Protein AF-A0A521GLC8-F1 (afdb_monomer)

Secondary structure (DSSP, 8-state):
----S---B-TT-PBP-HHHHHHHHHHHHHHHHHHHTT--GGGSPPHHHHHHHHHHHHH-SHHHHHHHHHHHHTTT-GGGGTT--HHHHHHT-

Sequence (93 aa):
MITPEAIISDADGTLVDTLHLIRHGQYETAMTYLTQKGVDPVHVPDYETYEALLNQTVGGSARDTLEKTVTLLYRDQPHHLQGLDFDELHEIS

pLDDT: mean 81.32, std 14.33, range [35.38, 96.56]

Foldseek 3Di:
DDDPPDFDADPVRHGDPVVVVVLVVVLVVVLVVVVVVVDDSVPRDDSVVSVVVVCCVVCPPVLVNQVVVVCVVCVVPCVVVPPDDSVVVSVVD

Structure (mmCIF, N/CA/C/O backbone):
data_AF-A0A521GLC8-F1
#
_entry.id   AF-A0A521GLC8-F1
#
loop_
_atom_site.group_PDB
_atom_site.id
_atom_site.type_symbol
_atom_site.label_atom_id
_atom_site.label_alt_id
_atom_site.label_comp_id
_atom_site.label_asym_id
_atom_site.label_entity_id
_atom_site.label_seq_id
_atom_site.pdbx_PDB_ins_code
_atom_site.Cartn_x
_atom_site.Cartn_y
_atom_site.Cartn_z
_atom_site.occupancy
_atom_site.B_iso_or_equiv
_atom_site.auth_seq_id
_atom_site.auth_comp_id
_atom_site.auth_asym_id
_atom_site.auth_atom_id
_atom_site.pdbx_PDB_model_num
ATOM 1 N N . MET A 1 1 ? 9.210 14.360 -15.085 1.00 38.75 1 MET A N 1
ATOM 2 C CA . MET A 1 1 ? 8.034 15.104 -14.585 1.00 38.75 1 MET A CA 1
ATOM 3 C C . MET A 1 1 ? 6.835 14.208 -14.848 1.00 38.75 1 MET A C 1
ATOM 5 O O . MET A 1 1 ? 6.524 14.001 -16.011 1.00 38.75 1 MET A O 1
ATOM 9 N N . ILE A 1 2 ? 6.273 13.563 -13.823 1.00 41.62 2 ILE A N 1
ATOM 10 C CA . ILE A 1 2 ? 5.078 12.722 -13.998 1.00 41.62 2 ILE A CA 1
ATOM 11 C C . ILE A 1 2 ? 3.882 13.669 -14.058 1.00 41.62 2 ILE A C 1
ATOM 13 O O . ILE A 1 2 ? 3.693 14.476 -13.149 1.00 41.62 2 ILE A O 1
ATOM 17 N N . THR A 1 3 ? 3.127 13.624 -15.150 1.00 35.38 3 THR A N 1
ATOM 18 C CA . THR A 1 3 ? 1.893 14.397 -15.299 1.00 35.38 3 THR A CA 1
ATOM 19 C C . THR A 1 3 ? 0.755 13.532 -14.761 1.00 35.38 3 THR A C 1
ATOM 21 O O . THR A 1 3 ? 0.538 12.455 -15.311 1.00 35.38 3 THR A O 1
ATOM 24 N N . PRO A 1 4 ? 0.064 13.925 -13.678 1.00 48.69 4 PRO A N 1
ATOM 25 C CA . PRO A 1 4 ? -1.057 13.139 -13.177 1.00 48.69 4 PRO A CA 1
ATOM 26 C C . PRO A 1 4 ? -2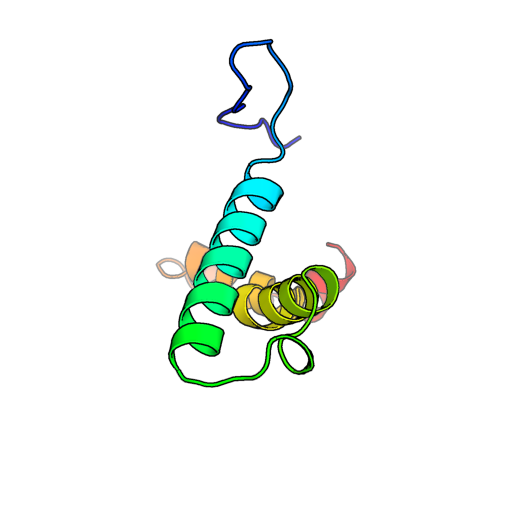.156 13.071 -14.247 1.00 48.69 4 PRO A C 1
ATOM 28 O O . PRO A 1 4 ? -2.614 14.103 -14.734 1.00 48.69 4 PRO A O 1
ATOM 31 N N . GLU A 1 5 ? -2.550 11.853 -14.628 1.00 53.03 5 GLU A N 1
ATOM 32 C CA . GLU A 1 5 ? -3.550 11.601 -15.680 1.00 53.03 5 GLU A CA 1
ATOM 33 C C . GLU A 1 5 ? -4.981 11.933 -15.224 1.00 53.03 5 GLU A C 1
ATOM 35 O O . GLU A 1 5 ? -5.852 12.195 -16.052 1.00 53.03 5 GLU A O 1
ATOM 40 N N . ALA A 1 6 ? -5.220 11.975 -13.908 1.00 54.91 6 ALA A N 1
ATOM 41 C CA . ALA A 1 6 ? -6.478 12.405 -13.315 1.00 54.91 6 ALA A CA 1
ATOM 42 C C . ALA A 1 6 ? -6.261 13.015 -11.921 1.00 54.91 6 ALA A C 1
ATOM 44 O O . ALA A 1 6 ? -5.390 12.585 -11.166 1.00 54.91 6 ALA A O 1
ATOM 45 N N . ILE A 1 7 ? -7.091 14.002 -11.582 1.00 58.34 7 ILE A N 1
ATOM 46 C CA . ILE A 1 7 ? -7.205 14.597 -10.249 1.00 58.34 7 ILE A CA 1
ATOM 47 C C . ILE A 1 7 ? -8.635 14.340 -9.779 1.00 58.34 7 ILE A C 1
ATOM 49 O O . ILE A 1 7 ? -9.579 14.718 -10.472 1.00 58.34 7 ILE A O 1
ATOM 53 N N . ILE A 1 8 ? -8.798 13.698 -8.624 1.00 60.91 8 ILE A N 1
ATOM 54 C CA . ILE A 1 8 ? -10.107 13.524 -7.991 1.00 60.91 8 ILE A CA 1
ATOM 55 C C . ILE A 1 8 ? -10.237 14.608 -6.927 1.00 60.91 8 ILE A C 1
ATOM 57 O O . ILE A 1 8 ? -9.396 14.713 -6.032 1.00 60.91 8 ILE A O 1
ATOM 61 N N . SER A 1 9 ? -11.272 15.436 -7.054 1.00 56.25 9 SER A N 1
ATOM 62 C CA . SER A 1 9 ? -11.627 16.432 -6.050 1.00 56.25 9 SER A CA 1
ATOM 63 C C . SER A 1 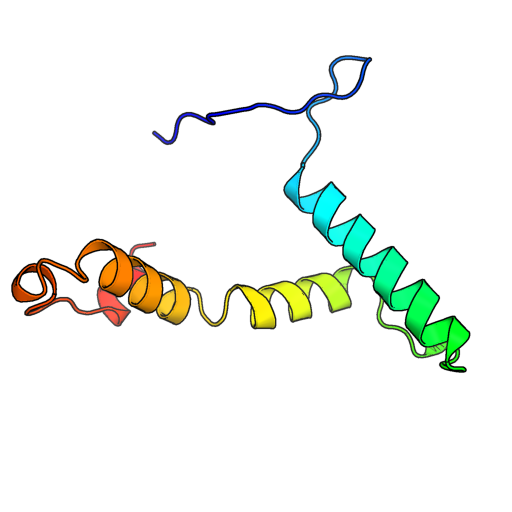9 ? -12.995 16.132 -5.456 1.00 56.25 9 SER A C 1
ATOM 65 O O . SER A 1 9 ? -13.862 15.580 -6.137 1.00 56.25 9 SER A O 1
ATOM 67 N N . ASP A 1 10 ? -13.200 16.539 -4.207 1.00 64.69 10 ASP A N 1
ATOM 68 C CA . ASP A 1 10 ? -14.541 16.615 -3.636 1.00 64.69 10 ASP A CA 1
ATOM 69 C C . ASP A 1 10 ? -15.348 17.733 -4.333 1.00 64.69 10 ASP A C 1
ATOM 71 O O . ASP A 1 10 ? -14.803 18.544 -5.095 1.00 64.69 10 ASP A O 1
ATOM 75 N N . ALA A 1 11 ? -16.661 17.769 -4.105 1.00 64.88 11 ALA A N 1
ATOM 76 C CA . ALA A 1 11 ? -17.595 18.721 -4.703 1.00 64.88 11 ALA A CA 1
ATOM 77 C C . ALA A 1 11 ? -17.262 20.192 -4.386 1.00 64.88 11 ALA A C 1
ATOM 79 O O . ALA A 1 11 ? -17.702 21.087 -5.108 1.00 64.88 11 ALA A O 1
ATOM 80 N N . ASP A 1 12 ? -16.480 20.445 -3.333 1.00 71.25 12 ASP A N 1
ATOM 81 C CA . ASP A 1 12 ? -15.984 21.767 -2.941 1.00 71.25 12 ASP A CA 1
ATOM 82 C C . ASP A 1 12 ? -14.615 22.134 -3.554 1.00 71.25 12 ASP A C 1
ATOM 84 O O . ASP A 1 12 ? -14.101 23.228 -3.318 1.00 71.25 12 ASP A O 1
ATOM 88 N N . GLY A 1 13 ? -14.039 21.253 -4.379 1.00 56.12 13 GLY A N 1
ATOM 89 C CA . GLY A 1 13 ? -12.746 21.450 -5.033 1.00 56.12 13 GLY A CA 1
ATOM 9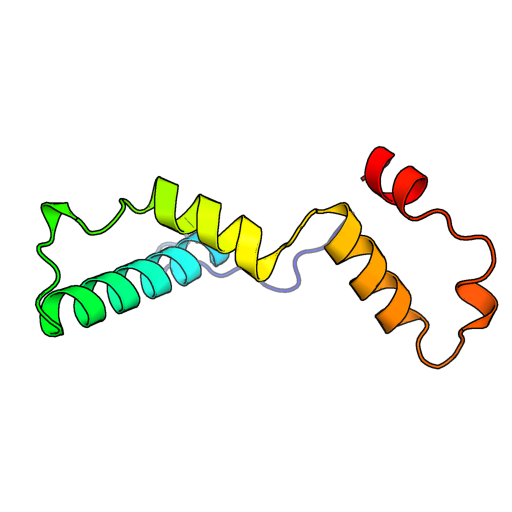0 C C . GLY A 1 13 ? -11.538 20.992 -4.212 1.00 56.12 13 GLY A C 1
ATOM 91 O O . GLY A 1 13 ? -10.405 21.191 -4.657 1.00 56.12 13 GLY A O 1
ATOM 92 N N . THR A 1 14 ? -11.741 20.359 -3.053 1.00 72.25 14 THR A N 1
ATOM 93 C CA . THR A 1 14 ? -10.650 19.788 -2.254 1.00 72.25 14 THR A CA 1
ATOM 94 C C . THR A 1 14 ? -9.985 18.649 -3.010 1.00 72.25 14 THR A C 1
ATOM 96 O O . THR A 1 14 ? -10.648 17.686 -3.388 1.00 72.25 14 THR A O 1
ATOM 99 N N . LEU A 1 15 ? -8.670 18.742 -3.228 1.00 64.56 15 LEU A N 1
ATOM 100 C CA . LEU A 1 15 ? -7.881 17.646 -3.790 1.00 64.56 15 LEU A CA 1
ATOM 101 C C . LEU A 1 15 ? -7.930 16.464 -2.822 1.00 64.56 15 LEU A C 1
ATOM 103 O O . LEU A 1 15 ? -7.456 16.566 -1.691 1.00 64.56 15 LEU A O 1
ATOM 107 N N . VAL A 1 16 ? -8.506 15.352 -3.266 1.00 63.91 16 VAL A N 1
ATOM 108 C CA . VAL A 1 16 ? -8.609 14.150 -2.446 1.00 63.91 16 VAL A CA 1
ATOM 109 C C . VAL A 1 16 ? -7.381 13.301 -2.714 1.00 63.91 16 VAL A C 1
ATOM 111 O O . VAL A 1 16 ? -7.149 12.868 -3.848 1.00 63.91 16 VAL A O 1
ATOM 114 N N . ASP A 1 17 ? -6.610 13.025 -1.663 1.00 72.62 17 ASP A N 1
ATOM 115 C CA . ASP A 1 17 ? -5.632 11.944 -1.699 1.00 72.62 17 ASP A CA 1
ATOM 116 C C . ASP A 1 17 ? -6.392 10.626 -1.899 1.00 72.62 17 ASP A C 1
ATOM 118 O O . ASP A 1 17 ? -6.920 10.003 -0.977 1.00 72.62 17 ASP A O 1
ATOM 122 N N . THR A 1 18 ? -6.522 10.251 -3.168 1.00 70.81 18 THR A N 1
ATOM 123 C CA . THR A 1 18 ? -7.346 9.125 -3.603 1.00 70.81 18 THR A CA 1
ATOM 124 C C . THR A 1 18 ? -6.775 7.815 -3.074 1.00 70.81 18 THR A C 1
ATOM 126 O O . THR A 1 18 ? -7.527 6.904 -2.732 1.00 70.81 18 THR A O 1
ATOM 129 N N . LEU A 1 19 ? -5.447 7.726 -2.971 1.00 72.12 19 LEU A N 1
ATOM 130 C CA . LEU A 1 19 ? -4.762 6.569 -2.410 1.00 72.12 19 LEU A CA 1
ATOM 131 C C . LEU A 1 19 ? -5.096 6.430 -0.930 1.00 72.12 19 LEU A C 1
ATOM 133 O O . LEU A 1 19 ? -5.506 5.347 -0.512 1.00 72.12 19 LEU A O 1
ATOM 137 N N . HIS A 1 20 ? -5.005 7.521 -0.170 1.00 76.81 20 HIS A N 1
ATOM 138 C CA . HIS A 1 20 ? -5.408 7.533 1.231 1.00 76.81 20 HIS A CA 1
ATOM 139 C C . HIS A 1 20 ? -6.880 7.125 1.404 1.00 76.81 20 HIS A C 1
ATOM 141 O O . HIS A 1 20 ? -7.182 6.236 2.197 1.00 76.81 20 HIS A O 1
ATOM 147 N N . LEU A 1 21 ? -7.797 7.683 0.604 1.00 77.44 21 LEU A N 1
ATOM 148 C CA . LEU A 1 21 ? -9.228 7.361 0.675 1.00 77.44 21 LEU A CA 1
ATOM 149 C C . LEU A 1 21 ? -9.514 5.875 0.390 1.00 77.44 21 LEU A C 1
ATOM 151 O O . LEU A 1 21 ? -10.272 5.232 1.118 1.00 77.44 21 LEU A O 1
ATOM 155 N N . ILE A 1 22 ? -8.897 5.311 -0.654 1.00 79.62 22 ILE A N 1
ATOM 156 C CA . ILE A 1 22 ? -9.057 3.893 -1.010 1.00 79.62 22 ILE A CA 1
ATOM 157 C C . ILE A 1 22 ? -8.544 2.999 0.121 1.00 79.62 22 ILE A C 1
ATOM 159 O O . ILE A 1 22 ? -9.240 2.066 0.528 1.00 79.62 22 ILE A O 1
ATOM 163 N N . ARG A 1 23 ? -7.348 3.286 0.647 1.00 84.00 23 ARG A N 1
ATOM 164 C CA . ARG A 1 23 ? -6.727 2.504 1.726 1.00 84.00 23 ARG A CA 1
ATOM 165 C C . ARG A 1 23 ? -7.542 2.568 3.011 1.00 84.00 23 ARG A C 1
ATOM 167 O O . ARG A 1 23 ? -7.773 1.536 3.638 1.00 84.00 23 ARG A O 1
ATOM 174 N N . HIS A 1 24 ? -8.050 3.745 3.361 1.00 86.69 24 HIS A N 1
ATOM 175 C CA . HIS A 1 24 ? -8.917 3.914 4.522 1.00 86.69 24 HIS A CA 1
ATOM 176 C C . HIS A 1 24 ? -10.250 3.168 4.354 1.00 86.69 24 HIS A C 1
ATOM 178 O O . HIS A 1 24 ? -10.728 2.529 5.289 1.00 86.69 24 HIS A O 1
ATOM 184 N N . GLY A 1 25 ? -10.832 3.154 3.151 1.00 86.44 25 GLY A N 1
ATOM 185 C CA . GLY A 1 25 ? -12.015 2.336 2.857 1.00 86.44 25 GLY A CA 1
ATOM 186 C C . GLY A 1 25 ? -11.760 0.827 2.991 1.00 86.44 25 GLY A C 1
ATOM 187 O O . GLY A 1 25 ? -12.609 0.090 3.503 1.00 86.44 25 GLY A O 1
ATOM 188 N N . GLN A 1 26 ? -10.581 0.352 2.573 1.00 89.19 26 GLN A N 1
ATOM 189 C CA . GLN A 1 26 ? -10.159 -1.043 2.754 1.00 89.19 26 GLN A CA 1
ATOM 190 C C . GLN A 1 26 ? -9.991 -1.403 4.235 1.00 89.19 26 GLN A C 1
ATOM 192 O O . GLN A 1 26 ? -10.460 -2.464 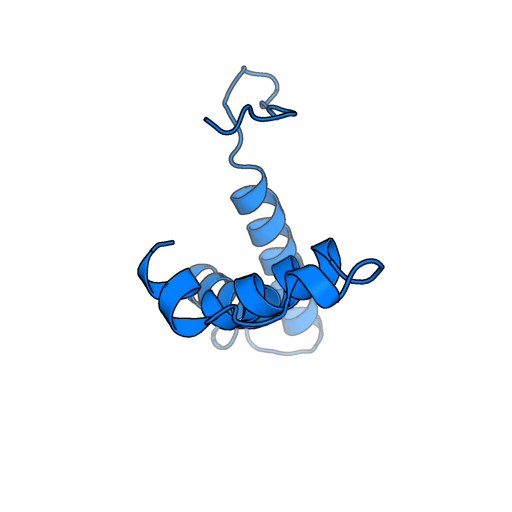4.654 1.00 89.19 26 GLN A O 1
ATOM 197 N N . TYR A 1 27 ? -9.387 -0.510 5.023 1.00 93.31 27 TYR A N 1
ATOM 198 C CA . TYR A 1 27 ? -9.251 -0.658 6.472 1.00 93.31 27 TYR A CA 1
ATOM 199 C C . TYR A 1 27 ? -10.613 -0.802 7.165 1.00 93.31 27 TYR A C 1
ATOM 201 O O . TYR A 1 27 ? -10.849 -1.800 7.845 1.00 93.31 27 TYR A O 1
ATOM 209 N N . GLU A 1 28 ? -11.546 0.123 6.923 1.00 93.56 28 GLU A N 1
ATOM 210 C CA . GLU A 1 28 ? -12.892 0.093 7.521 1.00 93.56 28 GLU A CA 1
ATOM 211 C C . GLU A 1 28 ? -13.652 -1.193 7.168 1.00 93.56 28 GLU A C 1
ATOM 213 O O . GLU A 1 28 ? -14.305 -1.815 8.013 1.00 93.56 28 GLU A O 1
ATOM 218 N N . THR A 1 29 ? -13.519 -1.639 5.915 1.00 93.75 29 THR A N 1
ATOM 219 C CA . THR A 1 29 ? -14.110 -2.897 5.443 1.00 93.75 29 THR A CA 1
ATOM 220 C C . THR A 1 29 ? -13.522 -4.098 6.189 1.00 93.75 29 THR A C 1
ATOM 222 O O . THR A 1 29 ? -14.265 -4.975 6.639 1.00 93.75 29 THR A O 1
ATOM 225 N N . ALA A 1 30 ? -12.195 -4.139 6.350 1.00 92.25 30 ALA A N 1
AT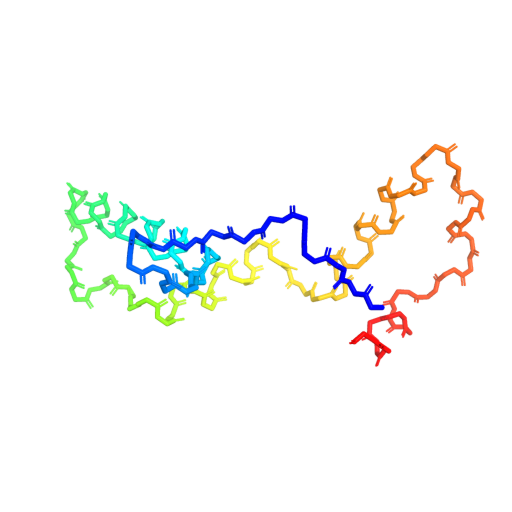OM 226 C CA . ALA A 1 30 ? -11.499 -5.212 7.052 1.00 92.25 30 ALA A CA 1
ATOM 227 C C . ALA A 1 30 ? -11.853 -5.243 8.546 1.00 92.25 30 ALA A C 1
ATOM 229 O O . ALA A 1 30 ? -12.204 -6.307 9.057 1.00 92.25 30 ALA A O 1
ATOM 230 N N . MET A 1 31 ? -11.831 -4.092 9.225 1.00 94.50 31 MET A N 1
ATOM 231 C CA . MET A 1 31 ? -12.226 -3.962 10.630 1.00 94.50 31 MET A CA 1
ATOM 232 C C . MET A 1 31 ? -13.658 -4.456 10.835 1.00 94.50 31 MET A C 1
ATOM 234 O O . MET A 1 31 ? -13.896 -5.340 11.657 1.00 94.50 31 MET A O 1
ATOM 238 N N . THR A 1 32 ? -14.598 -3.959 10.026 1.00 94.12 32 THR A N 1
ATOM 239 C CA . THR A 1 32 ? -16.009 -4.360 10.093 1.00 94.12 32 THR A CA 1
ATOM 240 C C . THR A 1 32 ? -16.162 -5.873 9.961 1.00 94.12 32 THR A C 1
ATOM 242 O O . THR A 1 32 ? -16.861 -6.504 10.756 1.00 94.12 32 THR A O 1
ATOM 245 N N . TYR A 1 33 ? -15.486 -6.476 8.983 1.00 96.12 33 TYR A N 1
ATOM 246 C CA . TYR A 1 33 ? -15.549 -7.915 8.761 1.00 96.12 33 TYR A CA 1
ATOM 247 C C . TYR A 1 33 ? -14.952 -8.719 9.926 1.00 96.12 33 TYR A C 1
ATOM 249 O O . TYR A 1 33 ? -15.560 -9.689 10.378 1.00 96.12 33 TYR A O 1
ATOM 257 N N . LEU A 1 34 ? -13.786 -8.324 10.444 1.00 95.25 34 LEU A N 1
ATOM 258 C CA . LEU A 1 34 ? -13.121 -9.013 11.556 1.00 95.25 34 LEU A CA 1
ATOM 259 C C . LEU A 1 34 ? -13.949 -8.941 12.842 1.00 95.25 34 LEU A C 1
ATOM 261 O O . LEU A 1 34 ? -14.149 -9.964 13.503 1.00 95.25 34 LEU A O 1
ATOM 265 N N . THR A 1 35 ? -14.513 -7.775 13.157 1.00 94.06 35 THR A N 1
ATOM 266 C CA . THR A 1 35 ? -15.403 -7.612 14.311 1.00 94.06 35 THR A CA 1
ATOM 267 C C . THR A 1 35 ? -16.671 -8.452 14.165 1.00 94.06 35 THR A C 1
ATOM 269 O O . THR A 1 35 ? -17.069 -9.131 15.110 1.00 94.06 35 THR A O 1
ATOM 272 N N . GLN A 1 36 ? -17.266 -8.523 12.969 1.00 95.38 36 GLN A N 1
ATOM 273 C CA . GLN A 1 36 ? -18.394 -9.429 12.697 1.00 95.38 36 GLN A CA 1
ATOM 274 C C . GLN A 1 36 ? -18.042 -10.914 12.889 1.00 95.38 36 GLN A C 1
ATOM 276 O O . GLN A 1 36 ? -18.928 -11.728 13.150 1.00 95.38 36 GLN A O 1
ATOM 281 N N . LYS A 1 37 ? -16.763 -11.288 12.766 1.00 96.56 37 LYS A N 1
ATOM 282 C CA . LYS A 1 37 ? -16.259 -12.645 13.031 1.00 96.56 37 LYS A CA 1
ATOM 283 C C . LYS A 1 37 ? -15.847 -12.878 14.486 1.00 96.56 37 LYS A C 1
ATOM 285 O O . LYS A 1 37 ? -15.379 -13.969 14.801 1.00 96.56 37 LYS A O 1
ATOM 290 N N . GLY A 1 38 ? -16.082 -11.907 15.367 1.00 96.06 38 GLY A N 1
ATOM 291 C CA . GLY A 1 38 ? -15.850 -12.030 16.804 1.00 96.06 38 GLY A CA 1
ATOM 292 C C . GLY A 1 38 ? -14.458 -11.599 17.259 1.00 96.06 38 GLY A C 1
ATOM 293 O O . GLY A 1 38 ? -14.088 -11.897 18.392 1.00 96.06 38 GLY A O 1
ATOM 294 N N . VAL A 1 39 ? -13.685 -10.912 16.412 1.00 95.25 39 VAL A N 1
ATOM 295 C CA . VAL A 1 39 ? -12.454 -10.246 16.858 1.00 95.25 39 VAL A CA 1
ATOM 296 C C . VAL A 1 39 ? -12.844 -9.019 17.680 1.00 95.25 39 VAL A C 1
ATOM 298 O O . VAL A 1 39 ? -13.567 -8.150 17.190 1.00 95.25 39 VAL A O 1
ATOM 301 N N . ASP A 1 40 ? -12.380 -8.954 18.928 1.00 94.81 40 ASP A N 1
ATOM 302 C CA . ASP A 1 40 ? -12.576 -7.774 19.773 1.00 94.81 40 ASP A CA 1
ATOM 303 C C . ASP A 1 40 ? -11.924 -6.550 19.100 1.00 94.81 40 ASP A C 1
ATOM 305 O O . ASP A 1 40 ? -10.761 -6.649 18.692 1.00 94.81 40 ASP A O 1
ATOM 309 N N . PRO A 1 41 ? -12.6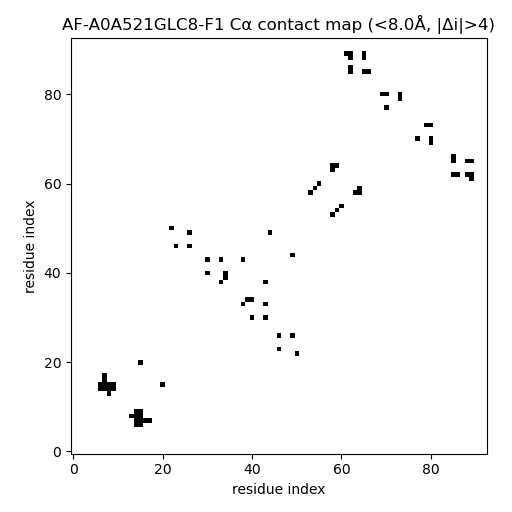27 -5.408 18.970 1.00 88.12 41 PRO A N 1
ATOM 310 C CA . PRO A 1 41 ? -12.060 -4.178 18.421 1.00 88.12 41 PRO A CA 1
ATOM 311 C C . PRO A 1 41 ? -10.718 -3.767 19.039 1.00 88.12 41 PRO A C 1
ATOM 313 O O . PRO A 1 41 ? -9.882 -3.220 18.331 1.00 88.12 41 PRO A O 1
ATOM 316 N N . VAL A 1 42 ? -10.461 -4.078 20.317 1.00 92.81 42 VAL A N 1
ATOM 317 C CA . VAL A 1 42 ? -9.174 -3.781 20.980 1.00 92.81 42 VAL A CA 1
ATOM 318 C C . VAL A 1 42 ? -7.989 -4.555 20.384 1.00 92.81 42 VAL A C 1
ATOM 320 O O . VAL A 1 42 ? -6.833 -4.199 20.600 1.00 92.81 42 VAL A O 1
ATOM 323 N N . HIS A 1 43 ? -8.267 -5.637 19.657 1.00 92.81 43 HIS A N 1
ATOM 324 C CA . HIS A 1 43 ? -7.275 -6.467 18.978 1.00 92.81 43 HIS A CA 1
ATOM 325 C C . HIS A 1 43 ? -7.178 -6.181 17.477 1.00 92.81 43 HIS A C 1
ATOM 327 O O . HIS A 1 43 ? -6.323 -6.766 16.809 1.00 92.81 43 HIS A O 1
ATOM 333 N N . VAL A 1 44 ? -8.031 -5.309 16.934 1.00 91.06 44 VAL A N 1
ATOM 334 C CA . VAL A 1 44 ? -7.891 -4.839 15.555 1.00 91.06 44 VAL A CA 1
ATOM 335 C C . VAL A 1 44 ? -6.794 -3.766 15.537 1.00 91.06 44 VAL A C 1
ATOM 337 O O . VAL A 1 44 ? -6.841 -2.851 16.359 1.00 91.06 44 VAL A O 1
ATOM 340 N N . PRO A 1 45 ? -5.782 -3.874 14.656 1.00 92.69 45 PRO A N 1
ATOM 341 C CA . PRO A 1 45 ? -4.749 -2.849 14.534 1.00 92.69 45 PRO A CA 1
ATOM 342 C C . PRO A 1 45 ? -5.363 -1.513 14.113 1.00 92.69 45 PRO A C 1
ATOM 344 O O . PRO A 1 45 ? -6.365 -1.494 13.402 1.00 92.69 45 PRO A O 1
ATOM 347 N N . ASP A 1 46 ? -4.741 -0.407 14.511 1.00 94.31 46 ASP A N 1
ATOM 348 C CA . ASP A 1 46 ? -5.114 0.914 14.010 1.00 94.31 46 ASP A CA 1
ATOM 349 C C . ASP A 1 46 ? -4.794 1.074 12.513 1.00 94.31 46 ASP A C 1
AT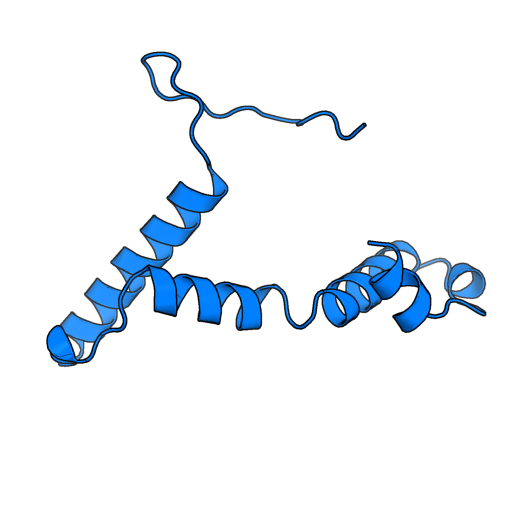OM 351 O O . ASP A 1 46 ? -4.124 0.244 11.885 1.00 94.31 46 ASP A O 1
ATOM 355 N N . TYR A 1 47 ? -5.300 2.163 11.931 1.00 91.12 47 TYR A N 1
ATOM 356 C CA . TYR A 1 47 ? -5.104 2.463 10.516 1.00 91.12 47 TYR A CA 1
ATOM 357 C C . TYR A 1 47 ? -3.618 2.575 10.142 1.00 91.12 47 TYR A C 1
ATOM 359 O O . TYR A 1 47 ? -3.215 2.053 9.107 1.00 91.12 47 TYR A O 1
ATOM 367 N N . GLU A 1 48 ? -2.793 3.200 10.984 1.00 90.81 48 GLU A N 1
ATOM 368 C CA . GLU A 1 48 ? -1.359 3.393 10.728 1.00 90.81 48 GLU A CA 1
ATOM 369 C C . GLU A 1 48 ? -0.625 2.047 10.628 1.00 90.81 48 GLU A C 1
ATOM 371 O O . GLU A 1 48 ? 0.139 1.801 9.689 1.00 90.81 48 GLU A O 1
ATOM 376 N N . THR A 1 49 ? -0.918 1.127 11.550 1.00 92.75 49 THR A N 1
ATOM 377 C CA . THR A 1 49 ? -0.379 -0.236 11.539 1.00 92.75 49 THR A CA 1
ATOM 378 C C . THR A 1 49 ? -0.901 -1.027 10.340 1.00 92.75 49 THR A C 1
ATOM 380 O O . THR A 1 49 ? -0.131 -1.725 9.674 1.00 92.75 49 THR A O 1
ATOM 383 N N . TYR A 1 50 ? -2.195 -0.915 10.027 1.00 91.50 50 TYR A N 1
ATOM 384 C CA . TYR A 1 50 ? -2.790 -1.553 8.853 1.00 91.50 50 TYR A CA 1
ATOM 385 C C . TYR A 1 50 ? -2.148 -1.059 7.553 1.00 91.50 50 TYR A C 1
ATOM 387 O O . TYR A 1 50 ? -1.786 -1.872 6.706 1.00 91.50 50 TYR A O 1
ATOM 395 N N . GLU A 1 51 ? -1.962 0.251 7.396 1.00 86.88 51 GLU A N 1
ATOM 396 C CA . GLU A 1 51 ? -1.351 0.852 6.211 1.00 86.88 51 GLU A CA 1
ATOM 397 C C . GLU A 1 51 ? 0.111 0.421 6.055 1.00 86.88 51 GLU A C 1
ATOM 399 O O . GLU A 1 51 ? 0.538 0.082 4.948 1.00 86.88 51 GLU A O 1
ATOM 404 N N . ALA A 1 52 ? 0.877 0.353 7.146 1.00 85.50 52 ALA A N 1
ATOM 405 C CA . ALA A 1 52 ? 2.242 -0.164 7.113 1.00 85.50 52 ALA A CA 1
ATOM 406 C C . ALA A 1 52 ? 2.290 -1.620 6.612 1.00 85.50 52 ALA A C 1
ATOM 408 O O . ALA A 1 52 ? 3.103 -1.953 5.744 1.00 85.50 52 ALA A O 1
ATOM 409 N N . LEU A 1 53 ? 1.390 -2.480 7.099 1.00 87.75 53 LEU A N 1
ATOM 410 C CA . LEU A 1 53 ? 1.271 -3.873 6.651 1.00 87.75 53 LEU A CA 1
ATOM 411 C C . LEU A 1 53 ? 0.763 -3.980 5.207 1.00 87.75 53 LEU A C 1
ATOM 413 O O . LEU A 1 53 ? 1.243 -4.820 4.442 1.00 87.75 53 LEU A O 1
ATOM 417 N N . LEU A 1 54 ? -0.170 -3.117 4.803 1.00 84.06 54 LEU A N 1
ATOM 418 C CA . LEU A 1 54 ? -0.660 -3.033 3.430 1.00 84.06 54 LEU A CA 1
ATOM 419 C C . LEU A 1 54 ? 0.479 -2.668 2.474 1.00 84.06 54 LEU A C 1
ATOM 421 O O . LEU A 1 54 ? 0.629 -3.313 1.439 1.00 84.06 54 LEU A O 1
ATOM 425 N N . ASN A 1 55 ? 1.319 -1.697 2.837 1.00 78.50 55 ASN A N 1
ATOM 426 C CA . ASN A 1 55 ? 2.489 -1.312 2.051 1.00 78.50 55 ASN A CA 1
ATOM 427 C C . ASN A 1 55 ? 3.500 -2.462 1.931 1.00 78.50 55 ASN A C 1
ATOM 429 O O . ASN A 1 55 ? 4.006 -2.697 0.838 1.00 78.50 55 ASN A O 1
ATOM 433 N N . GLN A 1 56 ? 3.728 -3.236 2.997 1.00 76.94 56 GLN A N 1
ATOM 434 C CA . GLN A 1 56 ? 4.569 -4.441 2.928 1.00 76.94 56 GLN A CA 1
ATOM 435 C C . GLN A 1 56 ? 3.967 -5.523 2.019 1.00 76.94 56 GLN A C 1
ATOM 437 O O . GLN A 1 56 ? 4.688 -6.193 1.283 1.00 76.94 56 GLN A O 1
ATOM 442 N N . THR A 1 57 ? 2.643 -5.691 2.046 1.00 73.44 57 THR A N 1
ATOM 443 C CA . THR A 1 57 ? 1.952 -6.771 1.323 1.00 73.44 57 THR A CA 1
ATOM 444 C C . THR A 1 57 ? 1.763 -6.454 -0.162 1.00 73.44 57 THR A C 1
ATOM 446 O O . THR A 1 57 ? 1.938 -7.327 -1.009 1.00 73.44 57 THR A O 1
ATOM 449 N N . VAL A 1 58 ? 1.401 -5.211 -0.492 1.00 69.31 58 VAL A N 1
ATOM 450 C CA . VAL A 1 58 ? 1.151 -4.751 -1.868 1.00 69.31 58 VAL A CA 1
ATOM 451 C C . VAL A 1 58 ? 2.444 -4.304 -2.545 1.00 69.31 58 VAL A C 1
ATOM 453 O O . VAL A 1 58 ? 2.645 -4.594 -3.721 1.00 69.31 58 VAL A O 1
ATOM 456 N N . GLY A 1 59 ? 3.316 -3.607 -1.814 1.00 63.09 59 GLY A N 1
ATOM 457 C CA . GLY A 1 59 ? 4.549 -3.032 -2.345 1.00 63.09 59 GLY A CA 1
ATOM 458 C C . GLY A 1 59 ? 5.778 -3.933 -2.232 1.00 63.09 59 GLY A C 1
ATOM 459 O O . GLY A 1 59 ? 6.766 -3.657 -2.906 1.00 63.09 59 GLY A O 1
ATOM 460 N N . GLY A 1 60 ? 5.762 -5.000 -1.420 1.00 66.75 60 GLY A N 1
ATOM 461 C CA . GLY A 1 60 ? 6.995 -5.737 -1.109 1.00 66.75 60 GLY A CA 1
ATOM 462 C C . GLY A 1 60 ? 8.115 -4.789 -0.654 1.00 66.75 60 GLY A C 1
ATOM 463 O O . GLY A 1 60 ? 7.843 -3.695 -0.155 1.00 66.75 60 GLY A O 1
ATOM 464 N N . SER A 1 61 ? 9.384 -5.157 -0.855 1.00 74.56 61 SER A N 1
ATOM 465 C CA . SER A 1 61 ? 10.429 -4.128 -0.864 1.00 74.56 61 SER A CA 1
ATOM 466 C C . SER A 1 61 ? 10.298 -3.275 -2.133 1.00 74.56 61 SER A C 1
ATOM 468 O O . SER A 1 61 ? 9.899 -3.776 -3.188 1.00 74.56 61 SER A O 1
ATOM 470 N N . ALA A 1 62 ? 10.647 -1.988 -2.061 1.00 73.56 62 ALA A N 1
ATOM 471 C CA . ALA A 1 62 ? 10.660 -1.121 -3.244 1.00 73.56 62 ALA A CA 1
ATOM 472 C C . ALA A 1 62 ? 11.524 -1.720 -4.374 1.00 73.56 62 ALA A C 1
ATOM 474 O O . ALA A 1 62 ? 11.116 -1.693 -5.535 1.00 73.56 62 ALA A O 1
ATOM 475 N N . ARG A 1 63 ? 12.628 -2.387 -4.014 1.00 82.69 63 ARG A N 1
ATOM 476 C CA . ARG A 1 63 ? 13.427 -3.247 -4.896 1.00 82.69 63 ARG A CA 1
ATOM 477 C C . ARG A 1 63 ? 12.597 -4.326 -5.598 1.00 82.69 63 ARG A C 1
ATOM 479 O O . ARG A 1 63 ? 12.628 -4.414 -6.820 1.00 82.69 63 ARG A O 1
ATOM 486 N N . ASP A 1 64 ? 11.829 -5.127 -4.857 1.00 81.19 64 ASP A N 1
ATOM 487 C CA . ASP A 1 64 ? 11.019 -6.208 -5.441 1.00 81.19 64 ASP A CA 1
ATOM 488 C C . ASP A 1 64 ? 9.950 -5.671 -6.393 1.00 81.19 64 ASP A C 1
ATOM 490 O O . ASP A 1 64 ? 9.654 -6.289 -7.419 1.00 81.19 64 ASP A O 1
ATOM 494 N N . THR A 1 65 ? 9.352 -4.525 -6.062 1.00 80.12 65 THR A N 1
ATOM 495 C CA . THR A 1 65 ? 8.391 -3.865 -6.950 1.00 80.12 65 THR A CA 1
ATOM 496 C C . THR A 1 65 ? 9.068 -3.355 -8.215 1.00 80.12 65 THR A C 1
ATOM 498 O O . THR A 1 65 ? 8.527 -3.563 -9.304 1.00 80.12 65 THR A O 1
ATOM 501 N N . LEU A 1 66 ? 10.254 -2.752 -8.110 1.00 84.94 66 LEU A N 1
ATOM 502 C CA . LEU A 1 66 ? 11.044 -2.315 -9.263 1.00 84.94 66 LEU A CA 1
ATOM 503 C C . LEU A 1 66 ? 11.417 -3.497 -10.160 1.00 84.94 66 LEU A C 1
ATOM 505 O O . LEU A 1 66 ? 11.137 -3.461 -11.358 1.00 84.94 66 LEU A O 1
ATOM 509 N N . GLU A 1 67 ? 11.953 -4.571 -9.583 1.00 87.81 67 GLU A N 1
ATOM 510 C CA . GLU A 1 67 ? 12.341 -5.780 -10.311 1.00 87.81 67 GLU A CA 1
ATOM 511 C C . GLU A 1 67 ? 11.152 -6.384 -11.067 1.00 87.81 67 GLU A C 1
ATOM 513 O O . GLU A 1 67 ? 11.219 -6.600 -12.282 1.00 87.81 67 GLU A O 1
ATOM 518 N N . LYS A 1 68 ? 10.020 -6.595 -10.383 1.00 86.31 68 LYS A N 1
ATOM 519 C CA . LYS A 1 68 ? 8.805 -7.142 -11.007 1.00 86.31 68 LYS A CA 1
ATOM 520 C C . LYS A 1 68 ? 8.282 -6.232 -12.112 1.00 86.31 68 LYS A C 1
ATOM 522 O O . LYS A 1 68 ? 7.915 -6.728 -13.177 1.00 86.31 68 LYS A O 1
ATOM 527 N N . THR A 1 69 ? 8.259 -4.921 -11.878 1.00 85.88 69 THR A N 1
ATOM 528 C CA . THR A 1 69 ? 7.730 -3.938 -12.834 1.00 85.88 69 THR A CA 1
ATOM 529 C C . THR A 1 69 ? 8.593 -3.865 -14.088 1.00 85.88 69 THR A C 1
ATOM 531 O O . THR A 1 69 ? 8.071 -3.983 -15.194 1.00 85.88 69 THR A O 1
ATOM 534 N N . VAL A 1 70 ? 9.913 -3.743 -13.947 1.00 89.12 70 VAL A N 1
ATOM 535 C CA . VAL A 1 70 ? 10.842 -3.679 -15.086 1.00 89.12 70 VAL A CA 1
ATOM 536 C C . VAL A 1 70 ? 10.850 -4.993 -15.865 1.00 89.12 70 VAL A C 1
ATOM 538 O O . VAL A 1 70 ? 10.816 -4.982 -17.096 1.00 89.12 70 VAL A O 1
ATOM 541 N N . THR A 1 71 ? 10.786 -6.128 -15.168 1.00 90.38 71 THR A N 1
ATOM 542 C CA . THR A 1 71 ? 10.640 -7.442 -15.810 1.00 90.38 71 THR A CA 1
ATOM 543 C C . THR A 1 71 ? 9.343 -7.536 -16.618 1.00 90.38 71 THR A C 1
ATOM 545 O O . THR A 1 71 ? 9.337 -8.066 -17.728 1.00 90.38 71 THR A O 1
ATOM 548 N N . LEU A 1 72 ? 8.235 -7.001 -16.095 1.00 92.00 72 LEU A N 1
ATOM 549 C CA . LEU A 1 72 ? 6.953 -6.929 -16.801 1.00 92.00 72 LEU A CA 1
ATOM 550 C C . LEU A 1 72 ? 7.023 -6.038 -18.048 1.00 92.00 72 LEU A C 1
ATOM 552 O O . LEU A 1 72 ? 6.509 -6.442 -19.090 1.00 92.00 72 LEU A O 1
ATOM 556 N N . LEU A 1 73 ? 7.674 -4.874 -17.961 1.00 91.81 73 LEU A N 1
ATOM 557 C CA . LEU A 1 73 ? 7.822 -3.931 -19.079 1.00 91.81 73 LEU A CA 1
ATOM 558 C C . LEU A 1 73 ? 8.521 -4.564 -20.287 1.00 91.81 73 LEU A C 1
ATOM 560 O O . LEU A 1 73 ? 8.116 -4.340 -21.425 1.00 91.81 73 LEU A O 1
ATOM 564 N N . TYR A 1 74 ? 9.542 -5.383 -20.040 1.00 95.56 74 TYR A N 1
ATOM 565 C CA . TYR A 1 74 ? 10.339 -6.021 -21.087 1.00 95.56 74 TYR A CA 1
ATOM 566 C C . TYR A 1 74 ? 10.019 -7.501 -21.286 1.00 95.56 74 TYR A C 1
ATOM 568 O O . TYR A 1 74 ? 10.812 -8.224 -21.889 1.00 95.56 74 TYR A O 1
ATOM 576 N N . ARG A 1 75 ? 8.842 -7.958 -20.839 1.00 92.56 75 ARG A N 1
ATOM 577 C CA . ARG A 1 75 ? 8.407 -9.357 -20.975 1.00 92.56 75 ARG A CA 1
ATOM 578 C C . ARG A 1 75 ? 8.567 -9.885 -22.405 1.00 92.56 75 ARG A C 1
ATOM 580 O O . ARG A 1 75 ? 9.061 -10.994 -22.588 1.00 92.56 75 ARG A O 1
ATOM 587 N N . ASP A 1 76 ? 8.189 -9.084 -23.399 1.00 94.94 76 ASP A N 1
ATOM 588 C CA . ASP A 1 76 ? 8.235 -9.470 -24.817 1.00 94.94 76 ASP A CA 1
ATOM 589 C C . ASP A 1 76 ? 9.588 -9.160 -25.489 1.00 94.94 76 ASP A C 1
ATOM 591 O O . ASP A 1 76 ? 9.821 -9.520 -26.642 1.00 94.94 76 ASP A O 1
ATOM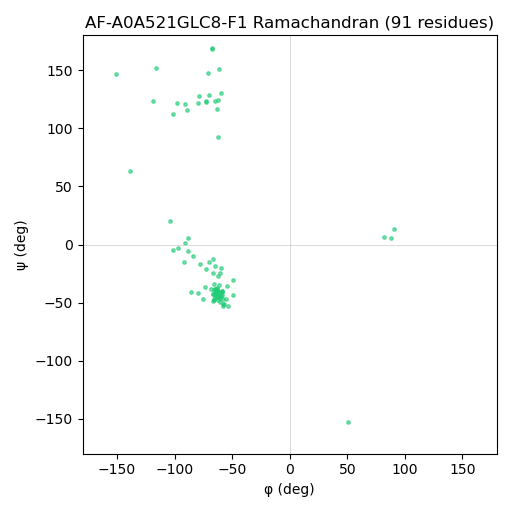 595 N N . GLN A 1 77 ? 10.502 -8.494 -24.776 1.00 94.69 77 GLN A N 1
ATOM 596 C CA . GLN A 1 77 ? 11.830 -8.101 -25.252 1.00 94.69 77 GLN A CA 1
ATOM 597 C C . GLN A 1 77 ? 12.897 -8.312 -24.156 1.00 94.69 77 GLN A C 1
ATOM 599 O O . GLN A 1 77 ? 13.553 -7.358 -23.734 1.00 94.69 77 GLN A O 1
ATOM 604 N N . PRO A 1 78 ? 13.133 -9.561 -23.707 1.00 90.50 78 PRO A N 1
ATOM 605 C CA . PRO A 1 78 ? 13.956 -9.855 -22.527 1.00 90.50 78 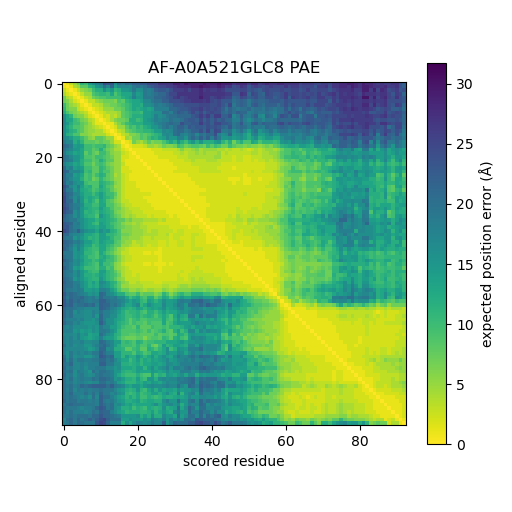PRO A CA 1
ATOM 606 C C . PRO A 1 78 ? 15.440 -9.501 -22.689 1.00 90.50 78 PRO A C 1
ATOM 608 O O . PRO A 1 78 ? 16.175 -9.475 -21.708 1.00 90.50 78 PRO A O 1
ATOM 611 N N . HIS A 1 79 ? 15.901 -9.210 -23.908 1.00 93.25 79 HIS A N 1
ATOM 612 C CA . HIS A 1 79 ? 17.266 -8.737 -24.142 1.00 93.25 79 HIS A CA 1
ATOM 613 C C . HIS A 1 79 ? 17.543 -7.390 -23.455 1.00 93.25 79 HIS A C 1
ATOM 615 O O . HIS A 1 79 ? 18.676 -7.154 -23.053 1.00 93.25 79 HIS A O 1
ATOM 621 N N . HIS A 1 80 ? 16.518 -6.554 -23.240 1.00 91.38 80 HIS A N 1
ATOM 622 C CA . HIS A 1 80 ? 16.645 -5.309 -22.470 1.00 91.38 80 HIS A CA 1
ATOM 623 C C . HIS A 1 80 ? 16.858 -5.541 -20.971 1.00 91.38 80 HIS A C 1
ATOM 625 O O . HIS A 1 80 ? 17.271 -4.620 -20.281 1.00 91.38 80 HIS A O 1
ATOM 631 N N . LEU A 1 81 ? 16.601 -6.755 -20.467 1.00 89.62 81 LEU A N 1
ATOM 632 C CA . LEU A 1 81 ? 16.842 -7.127 -19.068 1.00 89.62 81 LEU A CA 1
ATOM 633 C C . LEU A 1 81 ? 18.292 -7.568 -18.809 1.00 89.62 81 LEU A C 1
ATOM 635 O O . LEU A 1 81 ? 18.683 -7.760 -17.660 1.00 89.62 81 LEU A O 1
ATOM 639 N N . GLN A 1 82 ? 19.102 -7.764 -19.854 1.00 90.50 82 GLN A N 1
ATOM 640 C CA . GLN A 1 82 ? 20.467 -8.263 -19.695 1.00 90.50 82 GLN A CA 1
ATOM 641 C C . GLN A 1 82 ? 21.385 -7.196 -19.095 1.00 90.50 82 GLN A C 1
ATOM 643 O O . GLN A 1 82 ? 21.561 -6.125 -19.667 1.00 90.50 82 GLN A O 1
ATOM 648 N N . GLY A 1 83 ? 22.017 -7.528 -17.967 1.00 86.75 83 GLY A N 1
ATOM 649 C CA . GLY A 1 83 ? 22.971 -6.646 -17.289 1.00 86.75 83 GLY A CA 1
ATOM 650 C C . GLY A 1 83 ? 22.334 -5.578 -16.400 1.00 86.75 83 GLY A C 1
ATOM 651 O O . GLY A 1 83 ? 23.062 -4.740 -15.883 1.00 86.75 83 GLY A O 1
ATOM 652 N N . LEU A 1 84 ? 21.010 -5.606 -16.211 1.00 89.12 84 LEU A N 1
ATOM 653 C CA . LEU A 1 84 ? 20.341 -4.780 -15.208 1.00 89.12 84 LEU A CA 1
ATOM 654 C C . LEU A 1 84 ? 20.671 -5.283 -13.798 1.00 89.12 84 LEU A C 1
ATOM 656 O O . LEU A 1 84 ? 20.485 -6.463 -13.498 1.00 89.12 84 LEU A O 1
ATOM 660 N N . ASP A 1 85 ? 21.119 -4.365 -12.946 1.00 90.00 85 ASP A N 1
ATOM 661 C CA . ASP A 1 85 ? 21.269 -4.570 -11.510 1.00 90.00 85 ASP A CA 1
ATOM 662 C C . ASP A 1 85 ? 20.079 -3.915 -10.792 1.00 90.00 85 ASP A C 1
ATOM 664 O O . ASP A 1 85 ? 19.893 -2.696 -10.820 1.00 90.00 85 ASP A O 1
ATOM 668 N N . PHE A 1 86 ? 19.220 -4.743 -10.197 1.00 85.94 86 PHE A N 1
ATOM 669 C CA . PHE A 1 86 ? 18.026 -4.268 -9.497 1.00 85.94 86 PHE A CA 1
ATOM 670 C C . PHE A 1 86 ? 18.323 -3.702 -8.107 1.00 85.94 86 PHE A C 1
ATOM 672 O O . PHE A 1 86 ? 17.483 -2.978 -7.571 1.00 85.94 86 PHE A O 1
ATOM 679 N N . ASP A 1 87 ? 19.494 -3.997 -7.540 1.00 86.31 87 ASP A N 1
ATOM 680 C CA . ASP A 1 87 ? 19.958 -3.368 -6.308 1.00 86.31 87 ASP A CA 1
ATOM 681 C C . ASP A 1 87 ? 20.426 -1.939 -6.611 1.00 86.31 87 ASP A C 1
ATOM 683 O O . ASP A 1 87 ? 19.943 -1.001 -5.979 1.00 86.31 87 ASP A O 1
ATOM 687 N N . GLU A 1 88 ? 21.227 -1.743 -7.667 1.00 87.38 88 GLU A N 1
ATOM 688 C CA . GLU A 1 88 ? 21.613 -0.399 -8.138 1.00 87.38 88 GLU A CA 1
ATOM 689 C C . GLU A 1 88 ? 20.380 0.439 -8.518 1.00 87.38 88 GLU A C 1
ATOM 691 O O . GLU A 1 88 ? 20.265 1.603 -8.134 1.00 87.38 88 GLU A O 1
ATOM 696 N N . LEU A 1 89 ? 19.410 -0.160 -9.220 1.00 82.69 89 LEU A N 1
ATOM 697 C CA . LEU A 1 89 ? 18.161 0.516 -9.581 1.00 82.69 89 LEU A CA 1
ATOM 698 C C . LEU A 1 89 ? 17.348 0.954 -8.351 1.00 82.69 89 LEU A C 1
ATOM 700 O O . LEU A 1 89 ? 16.688 1.992 -8.395 1.00 82.69 89 LEU A O 1
ATOM 704 N N . HIS A 1 90 ? 17.370 0.168 -7.273 1.00 81.75 90 HIS A N 1
ATOM 705 C CA . HIS A 1 90 ? 16.685 0.509 -6.030 1.00 81.75 90 HIS A CA 1
ATOM 706 C C . HIS A 1 90 ? 17.401 1.623 -5.258 1.00 81.75 90 HIS A C 1
ATOM 708 O O . HIS A 1 90 ? 16.736 2.477 -4.678 1.00 81.75 90 HIS A O 1
ATOM 714 N N . GLU A 1 91 ? 18.733 1.650 -5.270 1.00 83.88 91 GLU A N 1
ATOM 715 C CA . GLU A 1 91 ? 19.519 2.686 -4.590 1.00 83.88 91 GLU A CA 1
ATOM 716 C C . GLU A 1 91 ? 19.348 4.084 -5.209 1.00 83.88 91 GLU A C 1
ATOM 718 O O . GLU A 1 91 ? 19.532 5.086 -4.516 1.00 83.88 91 GLU A O 1
ATOM 723 N N . ILE A 1 92 ? 18.978 4.168 -6.494 1.00 81.25 92 ILE A N 1
ATOM 724 C CA . ILE A 1 92 ? 18.763 5.438 -7.210 1.00 81.25 92 ILE A CA 1
ATOM 725 C C . ILE A 1 92 ? 17.293 5.891 -7.290 1.00 81.25 92 ILE A C 1
ATOM 727 O O . ILE A 1 92 ? 17.034 6.955 -7.861 1.00 81.25 92 ILE A O 1
ATOM 731 N N . SER A 1 93 ? 16.341 5.096 -6.782 1.00 57.72 93 SER A N 1
ATOM 732 C CA . SER A 1 93 ? 14.903 5.428 -6.756 1.00 57.72 93 SER A CA 1
ATOM 733 C C . SER A 1 93 ? 14.541 6.316 -5.572 1.00 57.72 93 SER A C 1
ATOM 735 O O . SER A 1 93 ? 13.819 7.314 -5.784 1.00 57.72 93 SER A O 1
#

Solvent-accessible surface area (backbone atoms only — not comparable to full-atom values): 5744 Å² total; per-residue (Å²): 134,89,76,78,91,72,84,57,54,48,99,87,64,49,78,48,63,59,67,59,52,54,53,51,51,52,48,54,53,50,51,54,52,43,41,76,72,69,45,56,70,91,75,53,74,54,70,70,59,47,50,55,50,46,45,49,70,76,40,48,51,70,41,56,43,48,46,54,50,56,52,58,75,30,62,94,46,58,74,79,58,65,88,69,54,54,64,64,56,43,76,75,107

Radius of gyration: 18.73 Å; Cα contacts (8 Å, |Δi|>4): 44; chains: 1; bounding box: 41×34×46 Å

Mean predicted aligned error: 10.77 Å